Protein AF-A0A7Z7YCP1-F1 (afdb_monomer_lite)

Organism: Vibrio cholerae (NCBI:txid666)

Sequence (123 aa):
MIVDLLYGLPADGPDVGMTLVDMLGTVLVGPALETLLMRLILVLIAKFTDRIFLSACLCAFIFSVLHSMSHPLWGMFTFMPFVVFGIAFQVWRQSSPKVGFTIAFLIHALHNSYVLLVGMLGQ

Foldseek 3Di:
DVVCVPPVPPPDDPCCDQDPCNLCVQQAVVLLVLLVVLVVQLVVVVVPDPPQQVSQQVSLQVVLVVLCVVPVCVSVVSSVLSSVLSSQLSVLCVVPNVRSSVRSSNSSSVVSNVVVVVVVVVD

pLDDT: mean 90.29, std 13.91, range [50.78, 98.75]

Radius of gyration: 18.67 Å; chains: 1; bounding box: 39×27×61 Å

Secondary structure (DSSP, 8-state):
-HHHHHH---SS----PPPHHHHHIIIIIHHHHHHHHHHHHHHHHTTT---HHHHHHHHHHHHHHHHHHHSTTHHHHHHHHHHHHHHHHHHHTTT-HHHHHHHHHHHHHHHHHHHHHHHHH--

Structure (mmCIF, N/CA/C/O backbone):
data_AF-A0A7Z7YCP1-F1
#
_entry.id   AF-A0A7Z7YCP1-F1
#
loop_
_atom_site.group_PDB
_atom_site.id
_atom_site.type_symbol
_atom_site.label_atom_id
_atom_site.label_alt_id
_atom_site.label_comp_id
_atom_site.label_asym_id
_atom_site.label_entity_id
_atom_site.label_seq_id
_atom_site.pdbx_PDB_ins_code
_atom_site.Cartn_x
_atom_site.Cartn_y
_atom_site.Cartn_z
_atom_site.occupancy
_atom_site.B_iso_or_equiv
_atom_site.auth_seq_id
_atom_site.auth_comp_id
_atom_site.auth_asym_id
_atom_site.auth_atom_id
_atom_site.pdbx_PDB_model_num
ATOM 1 N N . MET A 1 1 ? 17.065 -1.511 -42.015 1.00 57.38 1 MET A N 1
ATOM 2 C CA . MET A 1 1 ? 18.234 -1.243 -42.886 1.00 57.38 1 MET A CA 1
ATOM 3 C C . MET A 1 1 ? 18.504 0.246 -43.136 1.00 57.38 1 MET A C 1
ATOM 5 O O . MET A 1 1 ? 19.645 0.637 -42.964 1.00 57.38 1 MET A O 1
ATOM 9 N N . ILE A 1 2 ? 17.528 1.095 -43.514 1.00 53.88 2 ILE A N 1
ATOM 10 C CA . ILE A 1 2 ? 17.757 2.563 -43.635 1.00 53.88 2 ILE A CA 1
ATOM 11 C C . ILE A 1 2 ? 17.667 3.291 -42.277 1.00 53.88 2 ILE A C 1
ATOM 13 O O . ILE A 1 2 ? 18.385 4.259 -42.054 1.00 53.88 2 ILE A O 1
ATOM 17 N N . VAL A 1 3 ? 16.833 2.807 -41.351 1.00 54.12 3 VAL A N 1
ATOM 18 C CA . VAL A 1 3 ? 16.650 3.417 -40.017 1.00 54.12 3 VAL A CA 1
ATOM 19 C C . VAL A 1 3 ? 17.862 3.163 -39.108 1.00 54.12 3 VAL A C 1
ATOM 21 O O . VAL A 1 3 ? 18.330 4.078 -38.439 1.00 54.12 3 VAL A O 1
ATOM 24 N N . ASP A 1 4 ? 18.437 1.961 -39.167 1.00 54.91 4 ASP A N 1
ATOM 25 C CA . ASP A 1 4 ? 19.599 1.559 -38.354 1.00 54.91 4 ASP A CA 1
ATOM 26 C C . ASP A 1 4 ? 20.877 2.332 -38.732 1.00 54.91 4 ASP A C 1
ATOM 28 O O . ASP A 1 4 ? 21.715 2.623 -37.882 1.00 54.91 4 ASP A O 1
ATOM 32 N N . LEU A 1 5 ? 20.999 2.720 -40.008 1.00 59.09 5 LEU A N 1
ATOM 33 C CA . LEU A 1 5 ? 22.152 3.444 -40.551 1.00 59.09 5 LEU A CA 1
ATOM 34 C C . LEU A 1 5 ? 22.201 4.919 -40.111 1.00 59.09 5 LEU A C 1
ATOM 36 O O . LEU A 1 5 ? 23.277 5.506 -40.064 1.00 59.09 5 LEU A O 1
ATOM 40 N N . LEU A 1 6 ? 21.049 5.525 -39.804 1.00 62.44 6 LEU A N 1
ATOM 41 C CA . LEU A 1 6 ? 20.946 6.958 -39.495 1.00 62.44 6 LEU A CA 1
ATOM 42 C C . LEU A 1 6 ? 21.080 7.276 -38.003 1.00 62.44 6 LEU A C 1
ATOM 44 O O . LEU A 1 6 ? 21.434 8.402 -37.662 1.00 62.44 6 LEU A O 1
ATOM 48 N N . TYR A 1 7 ? 20.801 6.312 -37.122 1.00 61.78 7 TYR A N 1
ATOM 49 C CA . TYR A 1 7 ? 20.679 6.580 -35.687 1.00 61.78 7 TYR A CA 1
ATOM 50 C C . TYR A 1 7 ? 21.775 5.973 -34.818 1.00 61.78 7 TYR A C 1
ATOM 52 O O . TYR A 1 7 ? 21.823 6.308 -33.637 1.00 61.78 7 TYR A O 1
ATOM 60 N N . GLY A 1 8 ? 22.656 5.122 -35.365 1.00 57.88 8 GLY A N 1
ATOM 61 C CA . GLY A 1 8 ? 23.760 4.529 -34.599 1.00 57.88 8 GLY A CA 1
ATOM 62 C C . GLY A 1 8 ? 23.300 3.929 -33.268 1.00 57.88 8 GLY A C 1
ATOM 63 O O . GLY A 1 8 ? 24.032 3.985 -32.281 1.00 57.88 8 GLY A O 1
ATOM 64 N N . LEU A 1 9 ? 22.056 3.441 -33.219 1.00 59.28 9 LEU A N 1
ATOM 65 C CA . LEU A 1 9 ? 21.499 2.856 -32.014 1.00 59.28 9 LEU A CA 1
ATOM 66 C C . LEU A 1 9 ? 22.257 1.551 -31.786 1.00 59.28 9 LEU A C 1
ATOM 68 O O . LEU A 1 9 ? 22.355 0.754 -32.724 1.00 59.28 9 LEU A O 1
ATOM 72 N N . PRO A 1 10 ? 22.830 1.340 -30.590 1.00 59.22 10 PRO A N 1
ATOM 73 C CA . PRO A 1 10 ? 23.399 0.053 -30.234 1.00 59.22 10 PRO A CA 1
ATOM 74 C C . PRO A 1 10 ? 22.396 -1.044 -30.599 1.00 59.22 10 PRO A C 1
ATOM 76 O O . PRO A 1 10 ? 21.226 -0.948 -30.228 1.00 59.22 10 PRO A O 1
ATOM 79 N N . ALA A 1 11 ? 22.838 -2.043 -31.371 1.00 60.97 11 ALA A N 1
ATOM 80 C CA . ALA A 1 11 ? 21.995 -3.179 -31.756 1.00 60.97 11 ALA A CA 1
ATOM 81 C C . ALA A 1 11 ? 21.446 -3.910 -30.518 1.00 60.97 11 ALA A C 1
ATOM 83 O O . ALA A 1 11 ? 20.341 -4.444 -30.557 1.00 60.97 11 ALA A O 1
ATOM 84 N N . ASP A 1 12 ? 22.186 -3.810 -29.414 1.00 65.12 12 ASP A N 1
ATOM 85 C CA . ASP A 1 12 ? 21.780 -4.205 -28.081 1.00 65.12 12 ASP A CA 1
ATOM 86 C C . ASP A 1 12 ? 21.594 -2.926 -27.250 1.00 65.12 12 ASP A C 1
ATOM 88 O O . ASP A 1 12 ? 22.563 -2.272 -26.847 1.00 65.12 12 ASP A O 1
ATOM 92 N N . GLY A 1 13 ? 20.340 -2.527 -27.009 1.00 54.81 13 GLY A N 1
ATOM 93 C CA . GLY A 1 13 ? 20.040 -1.598 -25.914 1.00 54.81 13 GLY A CA 1
ATOM 94 C C . GLY A 1 13 ? 20.615 -2.151 -24.601 1.00 54.81 13 GLY A C 1
ATOM 95 O O . GLY A 1 13 ? 20.873 -3.352 -24.526 1.00 54.81 13 GLY A O 1
ATOM 96 N N . PRO A 1 14 ? 20.861 -1.323 -23.568 1.00 50.78 14 PRO A N 1
ATOM 97 C CA . PRO A 1 14 ? 21.431 -1.826 -22.324 1.00 50.78 14 PRO A CA 1
ATOM 98 C C . PRO A 1 14 ? 20.597 -3.010 -21.826 1.00 50.78 14 PRO A C 1
ATOM 100 O O . PRO A 1 14 ? 19.396 -2.863 -21.595 1.00 50.78 14 PRO A O 1
ATOM 103 N N . ASP A 1 15 ? 21.239 -4.172 -21.701 1.00 57.97 15 ASP A N 1
ATOM 104 C CA . ASP A 1 15 ? 20.654 -5.376 -21.119 1.00 57.97 15 ASP A CA 1
ATOM 105 C C . ASP A 1 15 ? 20.517 -5.129 -19.614 1.00 57.97 15 ASP A C 1
ATOM 107 O O . ASP A 1 15 ? 21.352 -5.522 -18.797 1.00 57.97 15 ASP A O 1
ATOM 111 N N . VAL A 1 16 ? 19.514 -4.330 -19.242 1.00 58.75 16 VAL A N 1
ATOM 112 C CA . VAL A 1 16 ? 19.163 -4.082 -17.845 1.00 58.75 16 VAL A CA 1
ATOM 113 C C . VAL A 1 16 ? 18.356 -5.288 -17.381 1.00 58.75 16 VAL A C 1
ATOM 115 O O . VAL A 1 16 ? 17.148 -5.215 -17.162 1.00 58.75 16 VAL A O 1
ATOM 118 N N . GLY A 1 17 ? 19.031 -6.433 -17.291 1.00 70.81 17 GLY A N 1
ATOM 119 C CA . GLY A 1 17 ? 18.477 -7.625 -16.677 1.00 70.81 17 GLY A CA 1
ATOM 120 C C . GLY A 1 17 ? 18.045 -7.304 -15.248 1.00 70.81 17 GLY A C 1
ATOM 121 O O . GLY A 1 17 ? 18.753 -6.619 -14.508 1.00 70.81 17 GLY A O 1
ATOM 122 N N . MET A 1 18 ? 16.868 -7.790 -14.860 1.00 80.12 18 MET A N 1
ATOM 123 C CA . MET A 1 18 ? 16.344 -7.609 -13.510 1.00 80.12 18 MET A CA 1
ATOM 124 C C . MET A 1 18 ? 17.322 -8.185 -12.484 1.00 80.12 18 MET A C 1
ATOM 126 O O . MET A 1 18 ? 17.615 -9.382 -12.487 1.00 80.12 18 MET A O 1
ATOM 130 N N . THR A 1 19 ? 17.828 -7.339 -11.591 1.00 89.69 19 THR A N 1
ATOM 131 C CA . THR A 1 19 ? 18.767 -7.770 -10.556 1.00 89.69 19 THR A CA 1
ATOM 132 C C . THR A 1 19 ? 18.027 -8.282 -9.320 1.00 89.69 19 THR A C 1
ATOM 134 O O . THR A 1 19 ? 16.863 -7.958 -9.080 1.00 89.69 19 THR A O 1
ATOM 137 N N . LEU A 1 20 ? 18.721 -9.030 -8.453 1.00 89.31 20 LEU A N 1
ATOM 138 C CA . LEU A 1 20 ? 18.181 -9.400 -7.137 1.00 89.31 20 LEU A CA 1
ATOM 139 C C . LEU A 1 20 ? 17.798 -8.161 -6.305 1.00 89.31 20 LEU A C 1
ATOM 141 O O . LEU A 1 20 ? 16.855 -8.215 -5.518 1.00 89.31 20 LEU A O 1
ATOM 145 N N . VAL A 1 21 ? 18.519 -7.049 -6.478 1.00 92.56 21 VAL A N 1
ATOM 146 C CA . VAL A 1 21 ? 18.226 -5.786 -5.788 1.00 92.56 21 VAL A CA 1
ATOM 147 C C . VAL A 1 21 ? 16.891 -5.221 -6.261 1.00 92.56 21 VAL A C 1
ATOM 149 O O . VAL A 1 21 ? 16.090 -4.825 -5.417 1.00 92.56 21 VAL A O 1
ATOM 152 N N . ASP A 1 22 ? 16.613 -5.261 -7.564 1.00 91.06 22 ASP A N 1
ATOM 153 C CA . ASP A 1 22 ? 15.326 -4.828 -8.120 1.00 91.06 22 ASP A CA 1
ATOM 154 C C . ASP A 1 22 ? 14.190 -5.712 -7.599 1.00 91.06 22 ASP A C 1
ATOM 156 O O . ASP A 1 22 ? 13.182 -5.206 -7.112 1.00 91.06 22 ASP A O 1
ATOM 160 N N . MET A 1 23 ? 14.389 -7.036 -7.578 1.00 92.94 23 MET A N 1
ATOM 161 C CA . MET A 1 23 ? 13.395 -7.976 -7.049 1.00 92.94 23 MET A CA 1
ATOM 162 C C . MET A 1 23 ? 13.077 -7.716 -5.569 1.00 92.94 23 MET A C 1
ATOM 164 O O . MET A 1 23 ? 11.912 -7.597 -5.190 1.00 92.94 23 MET A O 1
ATOM 168 N N . LEU A 1 24 ? 14.101 -7.614 -4.714 1.00 95.50 24 LEU A N 1
ATOM 169 C CA . LEU A 1 24 ? 13.918 -7.342 -3.284 1.00 95.50 24 LEU A CA 1
ATOM 170 C C . LEU A 1 24 ? 13.350 -5.937 -3.047 1.00 95.50 24 LEU A C 1
ATOM 172 O O . LEU A 1 24 ? 12.534 -5.745 -2.140 1.00 95.50 24 LEU A O 1
ATOM 176 N N . GLY A 1 25 ? 13.755 -4.973 -3.874 1.00 96.19 25 GLY A N 1
ATOM 177 C CA . GLY A 1 25 ? 13.240 -3.612 -3.901 1.00 96.19 25 GLY A CA 1
ATOM 178 C C . GLY A 1 25 ? 11.736 -3.586 -4.146 1.00 96.19 25 GLY A C 1
ATOM 179 O O . GLY A 1 25 ? 10.993 -3.050 -3.326 1.00 96.19 25 GLY A O 1
ATOM 180 N N . THR A 1 26 ? 11.281 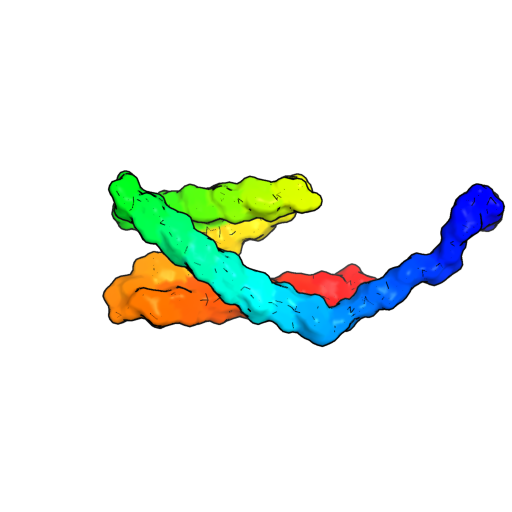-4.229 -5.219 1.00 95.00 26 THR A N 1
ATOM 181 C CA . THR A 1 26 ? 9.870 -4.278 -5.621 1.00 95.00 26 THR A CA 1
ATOM 182 C C . THR A 1 26 ? 9.011 -5.123 -4.683 1.00 95.00 26 THR A C 1
ATOM 184 O O . THR A 1 26 ? 7.876 -4.760 -4.396 1.00 95.00 26 THR A O 1
ATOM 187 N N . VAL A 1 27 ? 9.520 -6.249 -4.177 1.00 97.56 27 VAL A N 1
ATOM 188 C CA . VAL A 1 27 ? 8.698 -7.205 -3.414 1.00 97.56 27 VAL A CA 1
ATOM 189 C C . VAL A 1 27 ? 8.685 -6.926 -1.914 1.00 97.56 27 VAL A C 1
ATOM 191 O O . VAL A 1 27 ? 7.664 -7.143 -1.264 1.00 97.56 27 VAL A O 1
ATOM 194 N N . LEU A 1 28 ? 9.798 -6.470 -1.337 1.00 97.31 28 LEU A N 1
ATOM 195 C CA . LEU A 1 28 ? 9.931 -6.340 0.116 1.00 97.31 28 LEU A CA 1
ATOM 196 C C . LEU A 1 28 ? 10.116 -4.890 0.549 1.00 97.31 28 LEU A C 1
ATOM 198 O O . LEU A 1 28 ? 9.351 -4.399 1.377 1.00 97.31 28 LEU A O 1
ATOM 202 N N . VAL A 1 29 ? 11.125 -4.199 0.015 1.00 97.94 29 VAL A N 1
ATOM 203 C CA . VAL A 1 29 ? 11.521 -2.881 0.534 1.00 97.94 29 VAL A CA 1
ATOM 204 C C . VAL A 1 29 ? 10.470 -1.819 0.210 1.00 97.94 29 VAL A C 1
ATOM 206 O O . VAL A 1 29 ? 10.004 -1.136 1.123 1.00 97.94 29 VAL A O 1
ATOM 209 N N . GLY A 1 30 ? 10.049 -1.716 -1.052 1.00 97.31 30 GLY A N 1
ATOM 210 C CA . GLY A 1 30 ? 8.990 -0.809 -1.500 1.00 97.31 30 GLY A CA 1
ATOM 211 C C . GLY A 1 30 ? 7.689 -1.034 -0.728 1.00 97.31 30 GLY A C 1
ATOM 212 O O . GLY A 1 30 ? 7.265 -0.132 0.001 1.00 97.31 30 GLY A O 1
ATOM 213 N N . PRO A 1 31 ? 7.116 -2.254 -0.741 1.00 98.31 31 PRO A N 1
ATOM 214 C CA . PRO A 1 31 ? 5.902 -2.561 0.007 1.00 98.31 31 PRO A CA 1
ATOM 215 C C . PRO A 1 31 ? 6.000 -2.276 1.508 1.00 98.31 31 PRO A C 1
ATOM 217 O O . PRO A 1 31 ? 5.018 -1.829 2.104 1.00 98.31 31 PRO A O 1
ATOM 220 N N . ALA A 1 32 ? 7.158 -2.479 2.147 1.00 98.44 32 ALA A N 1
ATOM 221 C CA . ALA A 1 32 ? 7.347 -2.141 3.559 1.00 98.44 32 ALA A CA 1
ATOM 222 C C . ALA A 1 32 ? 7.275 -0.625 3.811 1.00 98.44 32 ALA A C 1
ATOM 224 O O . ALA A 1 32 ? 6.560 -0.187 4.719 1.00 98.44 32 ALA A O 1
ATOM 225 N N . LEU A 1 33 ? 7.982 0.175 3.004 1.00 98.50 33 LEU A N 1
ATOM 226 C CA . LEU A 1 33 ? 7.983 1.638 3.105 1.00 98.50 33 LEU A CA 1
ATOM 227 C C . LEU A 1 33 ? 6.606 2.228 2.781 1.00 98.50 33 LEU A C 1
ATOM 229 O O . LEU A 1 33 ? 6.102 3.083 3.512 1.00 98.50 33 LEU A O 1
ATOM 233 N N . GLU A 1 34 ? 5.954 1.722 1.739 1.00 98.25 34 GLU A N 1
ATOM 234 C CA . GLU A 1 34 ? 4.616 2.149 1.338 1.00 98.25 34 GLU A CA 1
ATOM 235 C C . GLU A 1 34 ? 3.565 1.774 2.385 1.00 98.25 34 GLU A C 1
ATOM 237 O O . GLU A 1 34 ? 2.722 2.599 2.728 1.00 98.25 34 GLU A O 1
ATOM 242 N N . THR A 1 35 ? 3.645 0.582 2.984 1.00 98.50 35 THR A N 1
ATOM 243 C CA . THR A 1 35 ? 2.741 0.184 4.079 1.00 98.50 35 THR A CA 1
ATOM 244 C C . THR A 1 35 ? 2.950 1.057 5.321 1.00 98.50 35 THR A C 1
ATOM 246 O O . THR A 1 35 ? 1.989 1.389 6.023 1.00 98.50 35 THR A O 1
ATOM 249 N N . LEU A 1 36 ? 4.190 1.478 5.599 1.00 98.44 36 LEU A N 1
ATOM 250 C CA . LEU A 1 36 ? 4.490 2.400 6.695 1.00 98.44 36 LEU A CA 1
ATOM 251 C C . LEU A 1 36 ? 3.866 3.780 6.451 1.00 98.44 36 LEU A C 1
ATOM 253 O O . LEU A 1 36 ? 3.212 4.324 7.348 1.00 98.44 36 LEU A O 1
ATOM 257 N N . LEU A 1 37 ? 4.008 4.313 5.237 1.00 98.50 37 LEU A N 1
ATOM 258 C CA . LEU A 1 37 ? 3.375 5.564 4.827 1.00 98.50 37 LEU A CA 1
ATOM 259 C C . LEU A 1 37 ? 1.842 5.452 4.839 1.00 98.50 37 LEU A C 1
ATOM 261 O O . LEU A 1 37 ? 1.163 6.328 5.371 1.00 98.50 37 LEU A O 1
ATOM 265 N N . MET A 1 38 ? 1.289 4.343 4.345 1.00 98.44 38 MET A N 1
ATOM 266 C CA . MET A 1 38 ? -0.146 4.054 4.364 1.00 98.44 38 MET A CA 1
ATOM 267 C C . MET A 1 38 ? -0.700 4.058 5.789 1.00 98.44 38 MET A C 1
ATOM 269 O O . MET A 1 38 ? -1.728 4.680 6.052 1.00 98.44 38 MET A O 1
ATOM 273 N N . ARG A 1 39 ? 0.000 3.426 6.740 1.00 97.94 39 ARG A N 1
ATOM 274 C CA . ARG A 1 39 ? -0.358 3.487 8.163 1.00 97.94 39 ARG A CA 1
ATOM 275 C C . ARG A 1 39 ? -0.429 4.932 8.655 1.00 97.94 39 ARG A C 1
ATOM 277 O O . ARG A 1 39 ? -1.378 5.273 9.359 1.00 97.94 39 ARG A O 1
ATOM 284 N N . LEU A 1 40 ? 0.565 5.761 8.329 1.00 98.00 40 LEU A N 1
ATOM 285 C CA . LEU A 1 40 ? 0.590 7.166 8.740 1.00 98.00 40 LEU A CA 1
ATOM 286 C C . LEU A 1 40 ? -0.605 7.932 8.157 1.00 98.00 40 LEU A C 1
ATOM 288 O O . LEU A 1 40 ? -1.336 8.577 8.907 1.00 98.00 40 LEU A O 1
ATOM 292 N N . ILE A 1 41 ? -0.844 7.803 6.851 1.00 98.44 41 ILE A N 1
ATOM 293 C CA . ILE A 1 41 ? -1.962 8.444 6.149 1.00 98.44 41 ILE A CA 1
ATOM 294 C C . ILE A 1 41 ? -3.302 8.020 6.762 1.00 98.44 41 ILE A C 1
ATOM 296 O O . ILE A 1 41 ? -4.113 8.874 7.109 1.00 98.44 41 ILE A O 1
ATOM 300 N N . LEU A 1 42 ? -3.527 6.721 6.975 1.00 98.00 42 LEU A N 1
ATOM 301 C CA . LEU A 1 42 ? -4.777 6.213 7.548 1.00 98.00 42 LEU A CA 1
ATOM 302 C C . LEU A 1 42 ? -4.997 6.676 8.991 1.00 98.00 42 LEU A C 1
ATOM 304 O O . LEU A 1 42 ? -6.130 6.966 9.366 1.00 98.00 42 LEU A O 1
ATOM 308 N N . VAL A 1 43 ? -3.939 6.796 9.801 1.00 95.69 43 VAL A N 1
ATOM 309 C CA . VAL A 1 43 ? -4.039 7.374 11.154 1.00 95.69 43 VAL A CA 1
ATOM 310 C C . VAL A 1 43 ? -4.427 8.854 11.103 1.00 95.69 43 VAL A C 1
ATOM 312 O O . VAL A 1 43 ? -5.165 9.314 11.973 1.00 95.69 43 VAL A O 1
ATOM 315 N N . LEU A 1 44 ? -3.963 9.603 10.099 1.00 97.88 44 LEU A N 1
ATOM 316 C CA . LEU A 1 44 ? -4.354 11.001 9.908 1.00 97.88 44 LEU A CA 1
ATOM 317 C C . LEU A 1 44 ? -5.797 11.129 9.405 1.00 97.88 44 LEU A C 1
ATOM 319 O O . LEU A 1 44 ? -6.546 11.932 9.950 1.00 97.88 44 LEU A O 1
ATOM 323 N N . ILE A 1 45 ? -6.209 10.313 8.430 1.00 98.19 45 ILE A N 1
ATOM 324 C CA . ILE A 1 45 ? -7.585 10.299 7.906 1.00 98.19 45 ILE A CA 1
ATOM 325 C C . ILE A 1 45 ? -8.587 9.894 8.995 1.00 98.19 45 ILE A C 1
ATOM 327 O O . ILE A 1 45 ? -9.660 10.489 9.091 1.00 98.19 45 ILE A O 1
ATOM 331 N N . ALA A 1 46 ? -8.215 8.954 9.871 1.00 94.81 46 ALA A N 1
ATOM 332 C CA . ALA A 1 46 ? -9.047 8.517 10.992 1.00 94.81 46 ALA A CA 1
ATOM 333 C C . ALA A 1 46 ? -9.390 9.640 11.990 1.00 94.81 46 ALA A C 1
ATOM 335 O O . ALA A 1 46 ? -10.313 9.489 12.778 1.00 94.81 46 ALA A O 1
ATOM 336 N N . LYS A 1 47 ? -8.695 10.789 11.953 1.00 96.50 47 LYS A N 1
ATOM 337 C CA . LYS A 1 47 ? -9.079 11.976 12.739 1.00 96.50 47 LYS A CA 1
ATOM 338 C C . LYS A 1 47 ? -10.346 12.663 12.217 1.00 96.50 47 LYS A C 1
ATOM 340 O O . LYS A 1 47 ? -10.908 13.492 12.924 1.00 96.50 47 LYS A O 1
ATOM 345 N N . PHE A 1 48 ? -10.767 12.353 10.991 1.00 97.31 48 PHE A N 1
ATOM 346 C CA . PHE A 1 48 ? -11.888 13.000 10.304 1.00 97.31 48 PHE A CA 1
ATOM 347 C C . PHE A 1 48 ? -13.032 12.034 9.974 1.00 97.31 48 PHE A C 1
ATOM 349 O O . PHE A 1 48 ? -14.154 12.477 9.736 1.00 97.31 48 PHE A O 1
ATOM 356 N N . THR A 1 49 ? -12.779 10.721 9.933 1.00 96.94 49 THR A N 1
ATOM 357 C CA . THR A 1 49 ? -13.815 9.713 9.687 1.00 96.94 49 THR A CA 1
ATOM 358 C C . THR A 1 49 ? -13.441 8.341 10.248 1.00 96.94 49 THR A C 1
ATOM 360 O O . THR A 1 49 ? -12.312 7.884 10.093 1.00 96.94 49 THR A O 1
ATOM 363 N N . ASP A 1 50 ? -14.422 7.643 10.821 1.00 94.62 50 ASP A N 1
ATOM 364 C CA . ASP A 1 50 ? -14.277 6.260 11.307 1.00 94.62 50 ASP A CA 1
ATOM 365 C C . ASP A 1 50 ? -14.708 5.213 10.262 1.00 94.62 50 ASP A C 1
ATOM 367 O O . ASP A 1 50 ? -14.718 4.004 10.509 1.00 94.62 50 ASP A O 1
ATOM 371 N N . ARG A 1 51 ? -15.114 5.658 9.066 1.00 97.81 51 ARG A N 1
ATOM 372 C CA . ARG A 1 51 ? -15.618 4.780 8.005 1.00 97.81 51 ARG A CA 1
ATOM 373 C C . ARG A 1 51 ? -14.448 4.084 7.305 1.00 97.81 51 ARG A C 1
ATOM 375 O O . ARG A 1 51 ? -13.858 4.647 6.390 1.00 97.81 51 ARG A O 1
ATOM 382 N N . ILE A 1 52 ? -14.180 2.829 7.680 1.00 97.12 52 ILE A N 1
ATOM 383 C CA . ILE A 1 52 ? -13.072 2.000 7.157 1.00 97.12 52 ILE A CA 1
ATOM 384 C C . ILE A 1 52 ? -12.931 2.086 5.630 1.00 97.12 52 ILE A C 1
ATOM 386 O O . ILE A 1 52 ? -11.839 2.349 5.122 1.00 97.12 52 ILE A O 1
ATOM 390 N N . PHE A 1 53 ? -14.033 1.878 4.903 1.00 98.25 53 PHE A N 1
ATOM 391 C CA . PHE A 1 53 ? -14.024 1.880 3.440 1.00 98.25 53 PHE A CA 1
ATOM 392 C C . PHE A 1 53 ? -13.674 3.258 2.864 1.00 98.25 53 PHE A C 1
ATOM 394 O O . PHE A 1 53 ? -12.793 3.359 2.017 1.00 98.25 53 PHE A O 1
ATOM 401 N N . LEU A 1 54 ? -14.291 4.329 3.377 1.00 98.44 54 LEU A N 1
ATOM 402 C CA . LEU A 1 54 ? -14.005 5.696 2.935 1.00 98.44 54 LEU A CA 1
ATOM 403 C C . LEU A 1 54 ? -12.544 6.076 3.208 1.00 98.44 54 LEU A C 1
ATOM 405 O O . LEU A 1 54 ? -11.876 6.600 2.319 1.00 98.44 54 LEU A O 1
ATOM 409 N N . SER A 1 55 ? -12.025 5.761 4.399 1.00 98.44 55 SER A N 1
ATOM 410 C CA . SER A 1 55 ? -10.622 6.000 4.751 1.00 98.44 55 SER A CA 1
ATOM 411 C C . SER A 1 55 ? -9.658 5.272 3.817 1.00 98.44 55 SER A C 1
ATOM 413 O O . SER A 1 55 ? -8.658 5.850 3.390 1.00 98.44 55 SER A O 1
ATOM 415 N N . ALA A 1 56 ? -9.973 4.022 3.459 1.00 98.56 56 ALA A N 1
ATOM 416 C CA . ALA A 1 56 ? -9.183 3.249 2.508 1.00 98.56 56 ALA A CA 1
ATOM 417 C C . ALA A 1 56 ? -9.225 3.862 1.101 1.00 98.56 56 ALA A C 1
ATOM 419 O O . ALA A 1 56 ? -8.175 4.004 0.485 1.00 98.56 56 ALA A O 1
ATOM 420 N N . CYS A 1 57 ? -10.394 4.297 0.618 1.00 98.75 57 CYS A N 1
ATOM 421 C CA . CYS A 1 57 ? -10.523 4.976 -0.675 1.00 98.75 57 CYS A CA 1
ATOM 422 C C . CYS A 1 57 ? -9.741 6.295 -0.731 1.00 98.75 57 CYS A C 1
ATOM 424 O O . CYS A 1 57 ? -9.051 6.548 -1.715 1.00 98.75 57 CYS A O 1
ATOM 426 N N . LEU A 1 58 ? -9.800 7.117 0.321 1.00 98.69 58 LEU A N 1
ATOM 427 C CA . LEU A 1 58 ? -9.036 8.367 0.400 1.00 98.69 58 LEU A CA 1
ATOM 428 C C . LEU A 1 58 ? -7.523 8.104 0.412 1.00 98.69 58 LEU A C 1
ATOM 430 O O . LEU A 1 58 ? -6.773 8.759 -0.309 1.00 98.69 58 LEU A O 1
ATOM 434 N N . CYS A 1 59 ? -7.070 7.115 1.186 1.00 98.62 59 CYS A N 1
ATOM 435 C CA . CYS A 1 59 ? -5.666 6.713 1.199 1.00 98.62 59 CYS A CA 1
ATOM 436 C C . CYS A 1 59 ? -5.212 6.179 -0.167 1.00 98.62 59 CYS A C 1
ATOM 438 O O . CYS A 1 59 ? -4.150 6.557 -0.658 1.00 98.62 59 CYS A O 1
ATOM 440 N N . ALA A 1 60 ? -6.021 5.326 -0.796 1.00 98.62 60 ALA A N 1
ATOM 441 C CA . ALA A 1 60 ? -5.739 4.775 -2.113 1.00 98.62 60 ALA A CA 1
ATOM 442 C C . ALA A 1 60 ? -5.683 5.861 -3.188 1.00 98.62 60 ALA A C 1
ATOM 444 O O . ALA A 1 60 ? -4.819 5.809 -4.059 1.00 98.62 60 ALA A O 1
ATOM 445 N N . PHE A 1 61 ? -6.543 6.877 -3.102 1.00 98.56 61 PHE A N 1
ATOM 446 C CA . PHE A 1 61 ? -6.500 8.030 -3.996 1.00 98.56 61 PHE A CA 1
ATOM 447 C C . PHE A 1 61 ? -5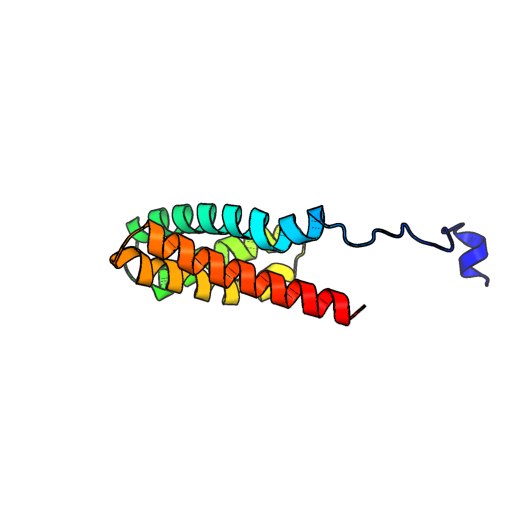.172 8.792 -3.877 1.00 98.56 61 PHE A C 1
ATOM 449 O O . PHE A 1 61 ? -4.555 9.091 -4.896 1.00 98.56 61 PHE A O 1
ATOM 456 N N . ILE A 1 62 ? -4.678 9.027 -2.654 1.00 98.38 62 ILE A N 1
ATOM 457 C CA . ILE A 1 62 ? -3.364 9.656 -2.429 1.00 98.38 62 ILE A CA 1
ATOM 458 C C . ILE A 1 62 ? -2.252 8.834 -3.093 1.00 98.38 62 ILE A C 1
ATOM 460 O O . ILE A 1 62 ? -1.462 9.384 -3.856 1.00 98.38 62 ILE A O 1
ATOM 464 N N . PHE A 1 63 ? -2.213 7.516 -2.866 1.00 98.25 63 PHE A N 1
ATOM 465 C CA . PHE A 1 63 ? -1.220 6.653 -3.515 1.00 98.25 63 PHE A CA 1
ATOM 466 C C . PHE A 1 63 ? -1.369 6.611 -5.033 1.00 98.25 63 PHE A C 1
ATOM 468 O O . PHE A 1 63 ? -0.359 6.573 -5.727 1.00 98.25 63 PHE A O 1
ATOM 475 N N . SER A 1 64 ? -2.592 6.658 -5.555 1.00 97.94 64 SER A N 1
ATOM 476 C CA . SER A 1 64 ? -2.838 6.691 -7.000 1.00 97.94 64 SER A CA 1
ATOM 477 C C . SER A 1 64 ? -2.232 7.945 -7.619 1.00 97.94 64 SER A C 1
ATOM 479 O O . SER A 1 64 ? -1.514 7.851 -8.608 1.00 97.94 64 SER A O 1
ATOM 481 N N . VAL A 1 65 ? -2.436 9.109 -6.992 1.00 98.06 65 VAL A N 1
ATOM 482 C CA . VAL A 1 65 ? -1.821 10.369 -7.428 1.00 98.06 65 VAL A CA 1
ATOM 483 C C . VAL A 1 65 ? -0.296 10.279 -7.375 1.00 98.06 65 VAL A C 1
ATOM 485 O O . VAL A 1 65 ? 0.347 10.597 -8.371 1.00 98.06 65 VAL A O 1
ATOM 488 N N . LEU A 1 66 ? 0.283 9.802 -6.265 1.00 96.81 66 LEU A N 1
ATOM 489 C CA . LEU A 1 66 ? 1.739 9.660 -6.120 1.00 96.81 66 LEU A CA 1
ATOM 490 C C . LEU A 1 66 ? 2.343 8.765 -7.212 1.00 96.81 66 LEU A C 1
ATOM 492 O O . LEU A 1 66 ? 3.345 9.120 -7.822 1.00 96.81 66 LEU A O 1
ATOM 496 N N . HIS A 1 67 ? 1.700 7.639 -7.509 1.00 95.19 67 HIS A N 1
ATOM 497 C CA . HIS A 1 67 ? 2.123 6.715 -8.562 1.00 95.19 67 HIS A CA 1
ATOM 498 C C . HIS A 1 67 ? 1.969 7.306 -9.970 1.00 95.19 67 HIS A C 1
ATOM 500 O O . HIS A 1 67 ? 2.822 7.095 -10.836 1.00 95.19 67 HIS A O 1
ATOM 506 N N . SER A 1 68 ? 0.916 8.091 -10.193 1.00 96.38 68 SER A N 1
ATOM 507 C CA . SER A 1 68 ? 0.697 8.799 -11.454 1.00 96.38 68 SER A CA 1
ATOM 508 C C . SER A 1 68 ? 1.717 9.910 -11.725 1.00 96.38 68 SER A C 1
ATOM 510 O O . SER A 1 68 ? 1.863 10.303 -12.880 1.00 96.38 68 SER A O 1
ATOM 512 N N . MET A 1 69 ? 2.453 10.397 -10.716 1.00 95.44 69 MET A N 1
ATOM 513 C CA . MET A 1 69 ? 3.500 11.413 -10.915 1.00 95.44 69 MET A CA 1
ATOM 514 C C . MET A 1 69 ? 4.697 10.881 -11.713 1.00 95.44 69 MET A C 1
ATOM 516 O O . MET A 1 69 ? 5.313 11.643 -12.454 1.00 95.44 69 MET A O 1
ATOM 520 N N . SER A 1 70 ? 5.021 9.592 -11.579 1.00 88.75 70 SER A N 1
ATOM 521 C CA . SER A 1 70 ? 6.094 8.944 -12.348 1.00 88.75 70 SER A CA 1
ATOM 522 C C . SER A 1 70 ? 5.573 8.328 -13.645 1.00 88.75 70 SER A C 1
ATOM 524 O O . SER A 1 70 ? 6.204 8.452 -14.691 1.00 88.75 70 SER A O 1
ATOM 526 N N . HIS A 1 71 ? 4.400 7.692 -13.590 1.00 90.44 71 HIS A N 1
ATOM 527 C CA . HIS A 1 71 ? 3.785 7.014 -14.729 1.00 90.44 71 HIS A CA 1
ATOM 528 C C . HIS A 1 71 ? 2.276 7.304 -14.749 1.00 90.44 71 HIS A C 1
ATOM 530 O O . HIS A 1 71 ? 1.545 6.702 -13.966 1.00 90.44 71 HIS A O 1
ATOM 536 N N . PRO A 1 72 ? 1.764 8.173 -15.645 1.00 90.88 72 PRO A N 1
ATOM 537 C CA . PRO A 1 72 ? 0.410 8.735 -15.545 1.00 90.88 72 PRO A CA 1
ATOM 538 C C . PRO A 1 72 ? -0.724 7.723 -15.338 1.00 90.88 72 PRO A C 1
ATOM 540 O O . PRO A 1 72 ? -1.617 7.956 -14.524 1.00 90.88 72 PRO A O 1
ATOM 543 N N . LEU A 1 73 ? -0.680 6.581 -16.032 1.00 93.06 73 LEU A N 1
ATOM 544 C CA . LEU A 1 73 ? -1.718 5.546 -15.952 1.00 93.06 73 LEU A CA 1
ATOM 545 C C . LEU A 1 73 ? -1.547 4.598 -14.756 1.00 93.06 73 LEU A C 1
ATOM 547 O O . LEU A 1 73 ? -2.485 3.884 -14.408 1.00 93.06 73 LEU A O 1
ATOM 551 N N . TRP A 1 74 ? -0.376 4.589 -14.115 1.00 91.38 74 TRP A N 1
ATOM 552 C CA . TRP A 1 74 ? -0.038 3.636 -13.059 1.00 91.38 74 TRP A CA 1
ATOM 553 C C . TRP A 1 74 ? -0.939 3.787 -11.832 1.00 91.38 74 TRP A C 1
ATOM 555 O O . TRP A 1 74 ? -1.386 2.789 -11.271 1.00 91.38 74 TRP A O 1
ATOM 565 N N . GLY A 1 75 ? -1.325 5.021 -11.491 1.00 92.44 75 GLY A N 1
ATOM 566 C CA . GLY A 1 75 ? -2.267 5.296 -10.407 1.00 92.44 75 GLY A CA 1
ATOM 567 C C . GLY A 1 75 ? -3.621 4.590 -10.543 1.00 92.44 75 GLY A C 1
ATOM 568 O O . GLY A 1 75 ? -4.216 4.206 -9.540 1.00 92.44 75 GLY A O 1
ATOM 569 N N . MET A 1 76 ? -4.108 4.351 -11.767 1.00 95.06 76 MET A N 1
ATOM 570 C CA . MET A 1 76 ? -5.381 3.644 -11.969 1.00 95.06 76 MET A CA 1
ATOM 571 C C . MET A 1 76 ? -5.296 2.176 -11.543 1.00 95.06 76 MET A C 1
ATOM 573 O O . MET A 1 76 ? -6.253 1.636 -10.989 1.00 95.06 76 MET A O 1
ATOM 577 N 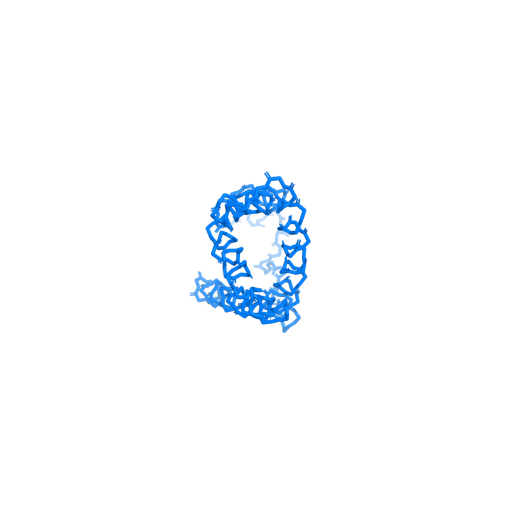N . PHE A 1 77 ? -4.147 1.539 -11.779 1.00 93.62 77 PHE A N 1
ATOM 578 C CA . PHE A 1 77 ? -3.919 0.138 -11.430 1.00 93.62 77 PHE A CA 1
ATOM 579 C C . PHE A 1 77 ? -3.594 -0.040 -9.948 1.00 93.62 77 PHE A C 1
ATOM 581 O O . PHE A 1 77 ? -3.957 -1.061 -9.368 1.00 93.62 77 PHE A O 1
ATOM 588 N N . THR 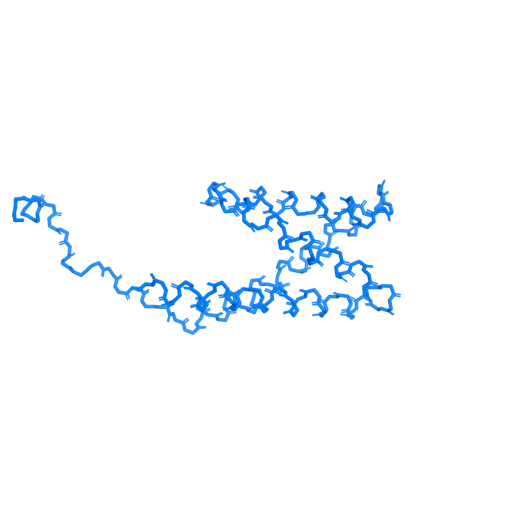A 1 78 ? -2.966 0.955 -9.314 1.00 95.25 78 THR A N 1
ATOM 589 C CA . THR A 1 78 ? -2.618 0.890 -7.888 1.00 95.25 78 THR A CA 1
ATOM 590 C C . THR A 1 78 ? -3.792 1.222 -6.964 1.00 95.25 78 THR A C 1
ATOM 592 O O . THR A 1 78 ? -3.809 0.753 -5.824 1.00 95.25 78 THR A O 1
ATOM 595 N N . PHE A 1 79 ? -4.823 1.937 -7.437 1.00 98.25 79 PHE A N 1
ATOM 596 C CA . PHE A 1 79 ? -5.975 2.327 -6.614 1.00 98.25 79 PHE A CA 1
ATOM 597 C C . PHE A 1 79 ? -6.640 1.143 -5.891 1.00 98.25 79 PHE A C 1
ATOM 599 O O . PHE A 1 79 ? -6.730 1.137 -4.663 1.00 98.25 79 PHE A O 1
ATOM 606 N N . MET A 1 80 ? -7.087 0.116 -6.623 1.00 98.25 80 MET A N 1
ATOM 607 C CA . MET A 1 80 ? -7.783 -1.032 -6.018 1.00 98.25 80 MET A CA 1
ATOM 608 C C . MET A 1 80 ? -6.914 -1.827 -5.028 1.00 98.25 80 MET A C 1
ATOM 610 O O . MET A 1 80 ? -7.388 -2.076 -3.915 1.00 98.25 80 MET A O 1
ATOM 614 N N . PRO A 1 81 ? -5.656 -2.187 -5.353 1.00 98.19 81 PRO A N 1
ATOM 615 C CA . PRO A 1 81 ? -4.740 -2.793 -4.390 1.00 98.19 81 PRO A CA 1
ATOM 616 C C . PRO A 1 81 ? -4.629 -1.995 -3.085 1.00 98.19 81 PRO A C 1
ATOM 618 O O . PRO A 1 81 ? -4.837 -2.555 -2.008 1.00 98.19 81 PRO A O 1
ATOM 621 N N . PHE A 1 82 ? -4.420 -0.675 -3.155 1.00 98.56 82 PHE A N 1
ATOM 622 C CA . PHE A 1 82 ? -4.313 0.157 -1.952 1.00 98.56 82 PHE A CA 1
ATOM 623 C C . PHE A 1 82 ? -5.619 0.259 -1.152 1.00 98.56 82 PHE A C 1
ATOM 625 O O . PHE A 1 82 ? -5.562 0.362 0.076 1.00 98.56 82 PHE A O 1
ATOM 632 N N . VAL A 1 83 ? -6.794 0.166 -1.790 1.00 98.75 83 VAL A N 1
ATOM 633 C CA . VAL A 1 83 ? -8.066 0.033 -1.057 1.00 98.75 83 VAL A CA 1
ATOM 634 C C . VAL A 1 83 ? -8.060 -1.256 -0.231 1.00 98.75 83 VAL A C 1
ATOM 636 O O . VAL A 1 83 ? -8.357 -1.222 0.965 1.00 98.75 83 VAL A O 1
ATOM 639 N N . VAL A 1 84 ? -7.674 -2.385 -0.830 1.00 98.69 84 VAL A N 1
ATOM 640 C CA . VAL A 1 84 ? -7.620 -3.687 -0.144 1.00 98.69 84 VAL A CA 1
ATOM 641 C C . VAL A 1 84 ? -6.607 -3.666 1.002 1.00 98.69 84 VAL A C 1
ATOM 643 O O . VAL A 1 84 ? -6.944 -4.066 2.119 1.00 98.69 84 VAL A O 1
ATOM 646 N N . PHE A 1 85 ? -5.396 -3.150 0.771 1.00 98.56 85 PHE A N 1
ATOM 647 C CA . PHE A 1 85 ? -4.358 -3.058 1.805 1.00 98.56 85 PHE A CA 1
ATOM 648 C C . PHE A 1 85 ? -4.803 -2.155 2.961 1.00 98.56 85 PHE A C 1
ATOM 650 O O . PHE A 1 85 ? -4.621 -2.502 4.131 1.00 98.56 85 PHE A O 1
ATOM 657 N N . GLY A 1 86 ? -5.445 -1.027 2.645 1.00 98.50 86 GLY A N 1
ATOM 658 C CA . GLY A 1 86 ? -5.963 -0.089 3.634 1.00 98.50 86 GLY A CA 1
ATOM 659 C C . GLY A 1 86 ? -7.095 -0.674 4.478 1.00 98.50 86 GLY A C 1
ATOM 660 O O . GLY A 1 86 ? -7.136 -0.448 5.690 1.00 98.50 86 GLY A O 1
ATOM 661 N N . ILE A 1 87 ? -7.999 -1.458 3.883 1.00 98.62 87 ILE A N 1
ATOM 662 C CA . ILE A 1 87 ? -9.038 -2.187 4.628 1.00 98.62 87 ILE A CA 1
ATOM 663 C C . ILE A 1 87 ? -8.397 -3.248 5.525 1.00 98.62 87 ILE A C 1
ATOM 665 O O . ILE A 1 87 ? -8.696 -3.289 6.719 1.00 98.62 87 ILE A O 1
ATOM 669 N N . ALA A 1 88 ? -7.483 -4.062 4.986 1.00 98.38 88 ALA A N 1
ATOM 670 C CA . ALA A 1 88 ? -6.797 -5.104 5.746 1.00 98.38 88 ALA A CA 1
ATOM 671 C C . ALA A 1 88 ? -6.067 -4.516 6.963 1.00 98.38 88 ALA A C 1
ATOM 673 O O . ALA A 1 88 ? -6.271 -4.974 8.088 1.00 98.38 88 ALA A O 1
ATOM 674 N N . PHE A 1 89 ? -5.302 -3.436 6.775 1.00 98.38 89 PHE A N 1
ATOM 675 C CA . PHE A 1 89 ? -4.661 -2.726 7.879 1.00 98.38 89 PHE A CA 1
ATOM 676 C C . PHE A 1 89 ? -5.677 -2.295 8.946 1.00 98.38 89 PHE A C 1
ATOM 678 O O . PHE A 1 89 ? -5.462 -2.535 10.133 1.00 98.38 89 PHE A O 1
ATOM 685 N N . GLN A 1 90 ? -6.789 -1.673 8.543 1.00 98.06 90 GLN A N 1
ATOM 686 C CA . GLN A 1 90 ? -7.787 -1.121 9.464 1.00 98.06 90 GLN A CA 1
ATOM 687 C C . GLN A 1 90 ? -8.594 -2.171 10.232 1.00 98.06 90 GLN A C 1
ATOM 689 O O . GLN A 1 90 ? -8.953 -1.929 11.384 1.00 98.06 90 GLN A O 1
ATOM 694 N N . VAL A 1 91 ? -8.872 -3.324 9.627 1.00 97.81 91 VAL A N 1
ATOM 695 C CA . VAL A 1 91 ? -9.567 -4.433 10.295 1.00 97.81 91 VAL A CA 1
ATOM 696 C C . VAL A 1 91 ? -8.633 -5.096 11.305 1.00 97.81 91 VAL A C 1
ATOM 698 O O . VAL A 1 91 ? -8.948 -5.190 12.488 1.00 97.81 91 VAL A O 1
ATOM 701 N N . TRP A 1 92 ? -7.432 -5.479 10.873 1.00 97.94 92 TRP A N 1
ATOM 702 C CA . TRP A 1 92 ? -6.516 -6.265 11.700 1.00 97.94 92 TRP A CA 1
ATOM 703 C C . TRP A 1 92 ? -5.781 -5.446 12.770 1.00 97.94 92 TRP A C 1
ATOM 705 O O . TRP A 1 92 ? -5.372 -5.990 13.799 1.00 97.94 92 TRP A O 1
ATOM 715 N N . ARG A 1 93 ? -5.657 -4.119 12.599 1.00 95.50 93 ARG A N 1
ATOM 716 C CA . ARG A 1 93 ? -5.088 -3.244 13.643 1.00 95.50 93 ARG A CA 1
ATOM 717 C C . ARG A 1 93 ? -5.936 -3.173 14.912 1.00 95.50 93 ARG A C 1
ATOM 719 O O . ARG A 1 93 ? -5.399 -2.757 15.935 1.00 95.50 93 ARG A O 1
ATOM 726 N N . GLN A 1 94 ? -7.219 -3.543 14.846 1.00 93.69 94 GLN A N 1
ATOM 727 C CA . GLN A 1 94 ? -8.110 -3.577 16.012 1.00 93.69 94 GLN A CA 1
ATOM 728 C C . GLN A 1 94 ? -7.651 -4.626 17.030 1.00 93.69 94 GLN A C 1
ATOM 730 O O . GLN A 1 94 ? -7.784 -4.411 18.229 1.00 93.69 94 GLN A O 1
ATOM 735 N N . SER A 1 95 ? -7.044 -5.723 16.563 1.00 95.19 95 SER A N 1
ATOM 736 C CA . SER A 1 95 ? -6.407 -6.719 17.431 1.00 95.19 95 SER A CA 1
ATOM 737 C C . SER A 1 95 ? -5.028 -6.255 17.907 1.00 95.19 95 SER A C 1
ATOM 739 O O . SER A 1 95 ? -4.700 -6.363 19.084 1.00 95.19 95 SER A O 1
ATOM 741 N N . SER A 1 96 ? -4.192 -5.748 16.995 1.00 96.44 96 SER A N 1
ATOM 742 C CA . SER A 1 96 ? -2.887 -5.166 17.328 1.00 96.44 96 SER A CA 1
ATOM 743 C C . SER A 1 96 ? -2.353 -4.332 16.162 1.00 96.44 96 SER A C 1
ATOM 745 O O . SER A 1 96 ? -2.363 -4.813 15.025 1.00 96.44 96 SER A O 1
ATOM 747 N N . PRO A 1 97 ? -1.780 -3.135 16.401 1.00 92.50 97 PRO A N 1
ATOM 748 C CA . PRO A 1 97 ? -1.159 -2.336 15.344 1.00 92.50 97 PRO A CA 1
ATOM 749 C C . PRO A 1 97 ? -0.072 -3.087 14.566 1.00 92.50 97 PRO A C 1
ATOM 751 O O . PRO A 1 97 ? 0.082 -2.861 13.367 1.00 92.50 97 PRO A O 1
ATOM 754 N N . LYS A 1 98 ? 0.664 -3.987 15.237 1.00 96.50 98 L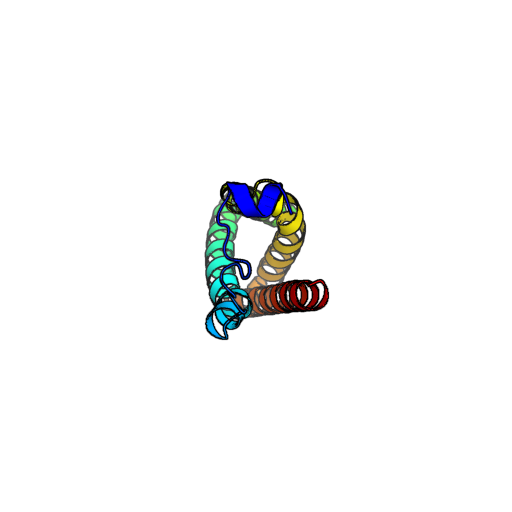YS A N 1
ATOM 755 C CA . LYS A 1 98 ? 1.687 -4.825 14.596 1.00 96.50 98 LYS A CA 1
ATOM 756 C C . LYS A 1 98 ? 1.049 -5.828 13.637 1.00 96.50 98 LYS A C 1
ATOM 758 O O . LYS A 1 98 ? 1.491 -5.927 12.503 1.00 96.50 98 LYS A O 1
ATOM 763 N N . VAL A 1 99 ? -0.023 -6.500 14.062 1.00 97.81 99 VAL A N 1
ATOM 764 C CA . VAL A 1 99 ? -0.756 -7.473 13.232 1.00 97.81 99 VAL A CA 1
ATOM 765 C C . VAL A 1 99 ? -1.362 -6.792 12.003 1.00 97.81 99 VAL A C 1
ATOM 767 O O . VAL A 1 99 ? -1.192 -7.286 10.892 1.00 97.81 99 VAL A O 1
ATOM 770 N N . GLY A 1 100 ? -1.979 -5.618 12.176 1.00 97.50 100 GLY A N 1
ATOM 771 C CA . GLY A 1 100 ? -2.505 -4.832 11.056 1.00 97.50 100 GLY A CA 1
ATOM 772 C C . GLY A 1 100 ? -1.436 -4.452 10.031 1.00 97.50 100 GLY A C 1
A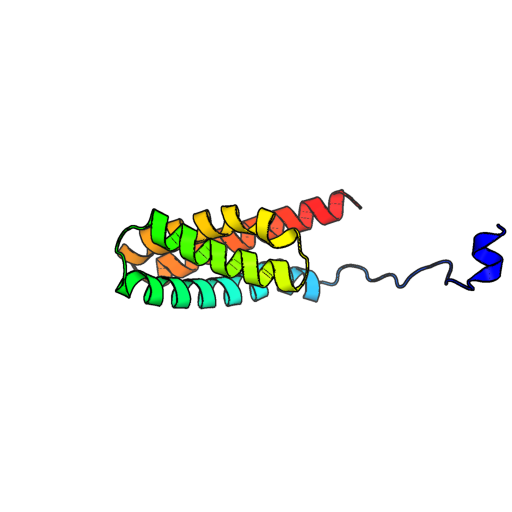TOM 773 O O . GLY A 1 100 ? -1.658 -4.599 8.831 1.00 97.50 100 GLY A O 1
ATOM 774 N N . PHE A 1 101 ? -0.264 -4.006 10.494 1.00 98.12 101 PHE A N 1
ATOM 775 C CA . PHE A 1 101 ? 0.864 -3.707 9.611 1.00 98.12 101 PHE A CA 1
ATOM 776 C C . PHE A 1 101 ? 1.364 -4.959 8.884 1.00 98.12 101 PHE A C 1
ATOM 778 O O . PHE A 1 101 ? 1.480 -4.941 7.665 1.00 98.12 101 PHE A O 1
ATOM 785 N N . THR A 1 102 ? 1.627 -6.048 9.615 1.00 98.31 102 THR A N 1
ATOM 786 C CA . THR A 1 102 ? 2.162 -7.289 9.043 1.00 98.31 102 THR A CA 1
ATOM 787 C C . THR A 1 102 ? 1.231 -7.868 7.984 1.00 98.31 102 THR A C 1
ATOM 789 O O . THR A 1 102 ? 1.700 -8.233 6.914 1.00 98.31 102 THR A O 1
ATOM 792 N N . ILE A 1 103 ? -0.079 -7.915 8.235 1.00 98.44 103 ILE A N 1
ATOM 793 C CA . ILE A 1 103 ? -1.034 -8.466 7.265 1.00 98.44 103 ILE A CA 1
ATOM 794 C C . ILE A 1 103 ? -1.105 -7.597 6.008 1.00 98.44 103 ILE A C 1
ATOM 796 O O . ILE A 1 103 ? -1.021 -8.128 4.904 1.00 98.44 103 ILE A O 1
ATOM 800 N N . ALA A 1 104 ? -1.204 -6.273 6.155 1.00 98.44 104 ALA A N 1
ATOM 801 C CA . ALA A 1 104 ? -1.219 -5.378 5.002 1.00 98.44 104 ALA A CA 1
ATOM 802 C C . ALA A 1 104 ? 0.076 -5.476 4.181 1.00 98.44 104 ALA A C 1
ATOM 804 O O . ALA A 1 104 ? 0.011 -5.610 2.962 1.00 98.44 104 ALA A O 1
ATOM 805 N N . PHE A 1 105 ? 1.233 -5.495 4.850 1.00 98.69 105 PHE A N 1
ATOM 806 C CA . PHE A 1 105 ? 2.537 -5.669 4.212 1.00 98.69 105 PHE A CA 1
ATOM 807 C C . PHE A 1 105 ? 2.630 -6.990 3.441 1.00 98.69 105 PHE A C 1
ATOM 809 O O . PHE A 1 105 ? 3.049 -6.986 2.290 1.00 98.69 105 PHE A O 1
ATOM 816 N N . LEU A 1 106 ? 2.221 -8.114 4.037 1.00 98.62 106 LEU A N 1
ATOM 817 C CA . LEU A 1 106 ? 2.320 -9.424 3.388 1.00 98.62 106 LEU A CA 1
ATOM 818 C C . LEU A 1 106 ? 1.424 -9.525 2.150 1.00 98.62 106 LEU A C 1
ATOM 820 O O . LEU A 1 106 ? 1.864 -10.041 1.126 1.00 98.62 106 LEU A O 1
ATOM 824 N N . ILE A 1 107 ? 0.193 -9.007 2.215 1.00 98.50 107 ILE A N 1
ATOM 825 C CA . ILE A 1 107 ? -0.703 -8.966 1.048 1.00 98.50 107 ILE A CA 1
ATOM 826 C C . ILE A 1 107 ? -0.101 -8.066 -0.042 1.00 98.50 107 ILE A C 1
ATOM 828 O O . ILE A 1 107 ? -0.142 -8.412 -1.222 1.00 98.50 107 ILE A O 1
ATOM 832 N N . HIS A 1 108 ? 0.499 -6.941 0.346 1.00 98.50 108 HIS A N 1
ATOM 833 C CA . HIS A 1 108 ? 1.131 -6.008 -0.579 1.00 98.50 108 HIS A CA 1
ATOM 834 C C . HIS A 1 108 ? 2.378 -6.600 -1.264 1.00 98.50 108 HIS A C 1
ATOM 836 O O . HIS A 1 108 ? 2.504 -6.537 -2.489 1.00 98.50 108 HIS A O 1
ATOM 842 N N . ALA A 1 109 ? 3.258 -7.242 -0.494 1.00 98.50 109 ALA A N 1
ATOM 843 C CA . ALA A 1 109 ? 4.433 -7.954 -0.988 1.00 98.50 109 ALA A CA 1
ATOM 844 C C . ALA A 1 109 ? 4.048 -9.121 -1.911 1.00 98.50 109 ALA A C 1
ATOM 846 O O . ALA A 1 109 ? 4.664 -9.320 -2.959 1.00 98.50 109 ALA A O 1
ATOM 847 N N . LEU A 1 110 ? 2.986 -9.861 -1.568 1.00 98.44 110 LEU A N 1
ATOM 848 C CA . LEU A 1 110 ? 2.445 -10.925 -2.412 1.00 98.44 110 LEU A CA 1
ATOM 849 C C . LEU A 1 110 ? 1.902 -10.371 -3.735 1.00 98.44 110 LEU A C 1
ATOM 851 O O . LEU A 1 110 ? 2.185 -10.926 -4.795 1.00 98.44 110 LEU A O 1
ATOM 855 N N . HIS A 1 111 ? 1.160 -9.261 -3.690 1.00 97.69 111 HIS A N 1
ATOM 856 C CA . HIS A 1 111 ? 0.662 -8.599 -4.893 1.00 97.69 111 HIS A CA 1
ATOM 857 C C . HIS A 1 111 ? 1.809 -8.136 -5.801 1.00 97.69 111 HIS A C 1
ATOM 859 O O . HIS A 1 111 ? 1.787 -8.423 -6.995 1.00 97.69 111 HIS A O 1
ATOM 865 N N . ASN A 1 112 ? 2.841 -7.498 -5.240 1.00 97.06 112 ASN A N 1
ATOM 866 C CA . ASN A 1 112 ? 4.010 -7.064 -6.010 1.00 97.06 112 ASN A CA 1
ATOM 867 C C . ASN A 1 112 ? 4.790 -8.250 -6.584 1.00 97.06 112 ASN A C 1
ATOM 869 O O . ASN A 1 112 ? 5.186 -8.202 -7.742 1.00 97.06 112 ASN A O 1
ATOM 873 N N . SER A 1 113 ? 4.940 -9.343 -5.827 1.00 96.62 113 SER A N 1
ATOM 874 C CA . SER A 1 113 ? 5.526 -10.593 -6.338 1.00 96.62 113 SER A CA 1
ATOM 875 C C . SER A 1 113 ? 4.772 -11.121 -7.557 1.00 96.62 113 SER A C 1
ATOM 877 O O . SER A 1 113 ? 5.390 -11.521 -8.539 1.00 96.62 113 SER A O 1
ATOM 879 N N . TYR A 1 114 ? 3.437 -11.113 -7.507 1.00 95.56 114 TYR A N 1
ATOM 880 C CA . TYR A 1 114 ? 2.600 -11.560 -8.619 1.00 95.56 114 TYR A CA 1
ATOM 881 C C . TYR A 1 114 ? 2.752 -10.654 -9.845 1.00 95.56 114 TYR A C 1
ATOM 883 O O . TYR A 1 114 ? 2.969 -11.153 -10.946 1.00 95.56 114 TYR A O 1
ATOM 891 N N . VAL A 1 115 ? 2.681 -9.332 -9.657 1.00 92.19 115 VAL A N 1
ATOM 892 C CA . VAL A 1 115 ? 2.860 -8.359 -10.746 1.00 92.19 115 VAL A CA 1
ATOM 893 C C . VAL A 1 115 ? 4.242 -8.508 -11.384 1.00 92.19 115 VAL A C 1
ATOM 895 O O . VAL A 1 115 ? 4.342 -8.537 -12.608 1.00 92.19 115 VAL A O 1
ATOM 898 N N . LEU A 1 116 ? 5.287 -8.671 -10.568 1.00 92.06 116 LEU A N 1
ATOM 899 C CA . LEU A 1 116 ? 6.653 -8.890 -11.033 1.00 92.06 116 LEU A CA 1
ATOM 900 C C . LEU A 1 116 ? 6.764 -10.172 -11.862 1.00 92.06 116 LEU A C 1
ATOM 902 O O . LEU A 1 116 ? 7.266 -10.133 -12.980 1.00 92.06 116 LEU A O 1
ATOM 906 N N . LEU A 1 117 ? 6.242 -11.290 -11.348 1.00 91.62 117 LEU A N 1
ATOM 907 C CA . LEU A 1 117 ? 6.269 -12.579 -12.038 1.00 91.62 117 LEU A CA 1
ATOM 908 C C . LEU A 1 117 ? 5.545 -12.518 -13.388 1.00 91.62 117 LEU A C 1
ATOM 910 O O . LEU A 1 117 ? 6.072 -12.996 -14.387 1.00 91.62 117 LEU A O 1
ATOM 914 N N . VAL A 1 118 ? 4.355 -11.913 -13.435 1.00 89.75 118 VAL A N 1
ATOM 915 C CA . VAL A 1 118 ? 3.612 -11.733 -14.692 1.00 89.75 118 VAL A CA 1
ATOM 916 C C . VAL A 1 118 ? 4.384 -10.834 -15.659 1.00 89.75 118 VAL A C 1
ATOM 918 O O . VAL A 1 118 ? 4.450 -11.146 -16.844 1.00 89.75 118 VAL A O 1
ATOM 921 N N . GLY A 1 119 ? 5.002 -9.759 -15.162 1.00 85.62 119 GLY A N 1
ATOM 922 C CA . GLY A 1 119 ? 5.857 -8.885 -15.963 1.00 85.62 119 GLY A CA 1
ATOM 923 C C . GLY A 1 119 ? 7.055 -9.618 -16.569 1.00 85.62 119 GLY A C 1
ATOM 924 O O . GLY A 1 119 ? 7.355 -9.406 -17.736 1.00 85.62 119 GLY A O 1
ATOM 925 N N . MET A 1 120 ? 7.689 -10.522 -15.816 1.00 83.44 120 MET A N 1
ATOM 926 C CA . MET A 1 120 ? 8.809 -11.342 -16.297 1.00 83.44 120 MET A CA 1
ATOM 927 C C . MET A 1 120 ? 8.388 -12.396 -17.330 1.00 83.44 120 MET A C 1
ATOM 929 O O . MET A 1 120 ? 9.172 -12.714 -18.212 1.00 83.44 120 MET A O 1
ATOM 933 N N . LEU A 1 121 ? 7.180 -12.960 -17.218 1.00 80.94 121 LEU A N 1
ATOM 934 C CA . LEU A 1 121 ? 6.662 -13.967 -18.159 1.00 80.94 121 LEU A CA 1
ATOM 935 C C . LEU A 1 121 ? 6.074 -13.360 -19.443 1.00 80.94 121 LEU A C 1
ATOM 937 O O . LEU A 1 121 ? 5.828 -14.087 -20.403 1.00 80.94 121 LEU A O 1
ATOM 941 N N . GLY A 1 122 ? 5.764 -12.062 -19.425 1.00 68.19 122 GLY A N 1
ATOM 942 C CA . GLY A 1 122 ? 5.217 -11.323 -20.563 1.00 68.19 122 GLY A CA 1
ATOM 943 C C . GLY A 1 122 ? 6.264 -10.624 -21.436 1.00 68.19 122 GLY A C 1
ATOM 944 O O . GLY A 1 122 ? 5.873 -9.989 -22.416 1.00 68.19 122 GLY A O 1
ATOM 945 N N . GLN A 1 123 ? 7.547 -10.705 -21.066 1.00 55.19 123 GLN A N 1
ATOM 946 C CA . GLN A 1 123 ? 8.701 -10.291 -21.874 1.00 55.19 123 GLN A CA 1
ATOM 947 C C . GLN A 1 123 ? 9.248 -11.483 -22.661 1.00 55.19 123 GLN A C 1
ATOM 949 O O . GLN A 1 123 ? 9.708 -11.248 -23.799 1.00 55.19 123 GLN A O 1
#

InterPro domains:
  IPR003675 CAAX prenyl protease 2/Lysostaphin resistance protein A-like domain [PF02517] (19-113)